Protein AF-A0A9X9F2W8-F1 (afdb_monomer_lite)

Foldseek 3Di:
DDDDDDDDDPDDDDDDPDDDDDDPDDPDPPDPPPPVVVVVVVVVCVVPDQDDPDLALPDDCPSVVVVCVVCPPPLDDDQDDPDLADLSSLSNVLSVVSCCCPVVPRAEAEDQFAQVLQVVLQCCLQPVDDDNLVSGDPSQSDPSNVVSSVVLSVLNVDPVNPRHHRGGYPDHPDD

pLDDT: mean 85.91, std 22.29, range [31.91, 98.94]

Secondary structure (DSSP, 8-state):
---PPP--------------------------HHHHHHHHHHHHHHHH--------TTS--GGGHHHHHHHTT-S------S-TT-HHHHHHHHHHHHHHHHHH---EEEEEEEHHHHHHHHHHHHH--S-GGGTSPTT--SHHHHHHHHHHHHHHH-TT-SSPPEEEEEE-S--

Sequence (175 aa):
MNKKKIIAMVSTALLVTGCAEVGKAQTVAVENSGQSIQKNIVKSIQSQAYPLKTIEPSKSFEDLKPLKKMIGSAQYVGLGENTHGSSEIFTMKFRLVKYLVTEMGFTNFTMEEDWGNGLKLNEYIQTGKGNPREFLNLLYPTDEIIAMIEWMKDYNADPSNKKKIQFIGLDLKTL

Structure (mmCIF, N/CA/C/O backbone):
data_AF-A0A9X9F2W8-F1
#
_entry.id   AF-A0A9X9F2W8-F1
#
loop_
_atom_site.group_PDB
_atom_site.id
_atom_site.type_symbol
_atom_site.label_atom_id
_atom_site.label_alt_id
_atom_site.label_comp_id
_atom_site.label_asym_id
_atom_site.label_entity_id
_atom_site.label_seq_id
_atom_site.pdbx_PDB_ins_code
_atom_site.Cartn_x
_atom_site.Cartn_y
_atom_site.Cartn_z
_atom_site.occupancy
_atom_site.B_iso_or_equiv
_atom_site.auth_seq_id
_atom_site.auth_comp_id
_atom_site.auth_asym_id
_atom_site.auth_atom_id
_atom_site.pdbx_PDB_model_num
ATOM 1 N N . MET A 1 1 ? -1.132 32.939 45.736 1.00 40.38 1 MET A N 1
ATOM 2 C CA . MET A 1 1 ? -1.173 33.885 44.594 1.00 40.38 1 MET A CA 1
ATOM 3 C C . MET A 1 1 ? -2.424 33.617 43.765 1.00 40.38 1 MET A C 1
ATOM 5 O O . MET A 1 1 ? -2.458 32.653 43.012 1.00 40.38 1 MET A O 1
ATOM 9 N N . ASN A 1 2 ? -3.469 34.428 43.948 1.00 33.22 2 ASN A N 1
ATOM 10 C CA . ASN A 1 2 ? -4.743 34.287 43.234 1.00 33.22 2 ASN A CA 1
ATOM 11 C C . ASN A 1 2 ? -4.608 34.796 41.793 1.00 33.22 2 ASN A C 1
ATOM 13 O O . ASN A 1 2 ? -4.411 35.990 41.575 1.00 33.22 2 ASN A O 1
ATOM 17 N N . LYS A 1 3 ? -4.737 33.905 40.803 1.00 39.06 3 LYS A N 1
ATOM 18 C CA . LYS A 1 3 ? -4.846 34.300 39.392 1.00 39.06 3 LYS A CA 1
ATOM 19 C C . LYS A 1 3 ? -6.267 34.813 39.137 1.00 39.06 3 LYS A C 1
ATOM 21 O O . LYS A 1 3 ? -7.220 34.038 39.166 1.00 39.06 3 LYS A O 1
ATOM 26 N N . LYS A 1 4 ? -6.405 36.123 38.915 1.00 36.03 4 LYS A N 1
ATOM 27 C CA . LYS A 1 4 ? -7.660 36.750 38.477 1.00 36.03 4 LYS A CA 1
ATOM 28 C C . LYS A 1 4 ? -8.029 36.195 37.096 1.00 36.03 4 LYS A C 1
ATOM 30 O O . LYS A 1 4 ? -7.217 36.264 36.177 1.00 36.03 4 LYS A O 1
ATOM 35 N N . LYS A 1 5 ? -9.230 35.630 36.954 1.00 37.06 5 LYS A N 1
ATOM 36 C CA . LYS A 1 5 ? -9.792 35.250 35.651 1.00 37.06 5 LYS A CA 1
ATOM 37 C C . LYS A 1 5 ? -10.459 36.483 35.042 1.00 37.06 5 LYS A C 1
ATOM 39 O O . LYS A 1 5 ? -11.303 37.099 35.685 1.00 37.06 5 LYS A O 1
ATOM 44 N N . ILE A 1 6 ? -10.048 36.845 33.831 1.00 39.84 6 ILE A N 1
ATOM 45 C CA . ILE A 1 6 ? -10.687 37.887 33.025 1.00 39.84 6 ILE A CA 1
ATOM 46 C C . ILE A 1 6 ? -11.970 37.285 32.448 1.00 39.84 6 ILE A C 1
ATOM 48 O O . ILE A 1 6 ? -11.918 36.260 31.772 1.00 39.84 6 ILE A O 1
ATOM 52 N N . ILE A 1 7 ? -13.113 37.901 32.743 1.00 35.88 7 ILE A N 1
ATOM 53 C CA . ILE A 1 7 ? -14.400 37.585 32.120 1.00 35.88 7 ILE A CA 1
ATOM 54 C C . ILE A 1 7 ? -14.615 38.638 31.036 1.00 35.88 7 ILE A C 1
ATOM 56 O O . ILE A 1 7 ? -14.813 39.810 31.345 1.00 35.88 7 ILE A O 1
ATOM 60 N N . ALA A 1 8 ? -14.543 38.229 29.771 1.00 34.31 8 ALA A N 1
ATOM 61 C CA . ALA A 1 8 ? -14.987 39.052 28.657 1.00 34.31 8 ALA A CA 1
ATOM 62 C C . ALA A 1 8 ? -16.503 38.865 28.505 1.00 34.31 8 ALA A C 1
ATOM 64 O O . ALA A 1 8 ? -16.959 37.808 28.074 1.00 34.31 8 ALA A O 1
ATOM 65 N N . MET A 1 9 ? -17.286 39.872 28.896 1.00 31.91 9 MET A N 1
ATOM 66 C CA . MET A 1 9 ? -18.685 39.981 28.483 1.00 31.91 9 MET A CA 1
ATOM 67 C C . MET A 1 9 ? -18.718 40.636 27.107 1.00 31.91 9 MET A C 1
ATOM 69 O O . MET A 1 9 ? -18.366 41.805 26.970 1.00 31.91 9 MET A O 1
ATOM 73 N N . VAL A 1 10 ? -19.159 39.897 26.094 1.00 37.19 10 VAL A N 1
ATOM 74 C CA . VAL A 1 10 ? -19.589 40.492 24.827 1.00 37.19 10 VAL A CA 1
ATOM 75 C C . VAL A 1 10 ? -21.092 40.705 24.942 1.00 37.19 10 VAL A C 1
ATOM 77 O O . VAL A 1 10 ? -21.876 39.772 24.798 1.00 37.19 10 VAL A O 1
ATOM 80 N N . SER A 1 11 ? -21.495 41.927 25.277 1.00 33.00 11 SER A N 1
ATOM 81 C CA . SER A 1 11 ? -22.893 42.349 25.262 1.00 33.00 11 SER A CA 1
ATOM 82 C C . SER A 1 11 ? -23.245 42.857 23.868 1.00 33.00 11 SER A C 1
ATOM 84 O O . SER A 1 11 ? -22.910 43.985 23.509 1.00 33.00 11 SER A O 1
ATOM 86 N N . THR A 1 12 ? -23.922 42.032 23.074 1.00 35.28 12 THR A N 1
ATOM 87 C CA . THR A 1 12 ? -24.574 42.485 21.842 1.00 35.28 12 THR A CA 1
ATOM 88 C C . THR A 1 12 ? -25.928 43.081 22.220 1.00 35.28 12 THR A C 1
ATOM 90 O O . THR A 1 12 ? -26.861 42.357 22.557 1.00 35.28 12 THR A O 1
ATOM 93 N N . ALA A 1 13 ? -26.032 44.410 22.218 1.00 33.47 13 ALA A N 1
ATOM 94 C CA . ALA A 1 13 ? -27.300 45.104 22.408 1.00 33.47 13 ALA A CA 1
ATOM 95 C C . ALA A 1 13 ? -28.048 45.169 21.067 1.00 33.47 13 ALA A C 1
ATOM 97 O O . ALA A 1 13 ? -27.659 45.924 20.178 1.00 33.47 13 ALA A O 1
ATOM 98 N N . LEU A 1 14 ? -29.119 44.385 20.916 1.00 32.59 14 LEU A N 1
ATOM 99 C CA . LEU A 1 14 ? -30.146 44.644 19.906 1.00 32.59 14 LEU A CA 1
ATOM 100 C C . LEU A 1 14 ? -31.175 45.604 20.516 1.00 32.59 14 LEU A C 1
ATOM 102 O O . LEU A 1 14 ? -31.917 45.232 21.423 1.00 32.59 14 LEU A O 1
ATOM 106 N N . LEU A 1 15 ? -31.218 46.841 20.024 1.00 32.16 15 LEU A N 1
ATOM 107 C CA . LEU A 1 15 ? -32.308 47.775 20.305 1.00 32.16 15 LEU A CA 1
ATOM 108 C C . LEU A 1 15 ? -33.497 47.414 19.411 1.00 32.16 15 LEU A C 1
ATOM 110 O O . LEU A 1 15 ? -33.511 47.746 18.229 1.00 32.16 15 LEU A O 1
ATOM 114 N N . VAL A 1 16 ? -34.495 46.738 19.982 1.00 39.84 16 VAL A N 1
ATOM 115 C CA . VAL A 1 16 ? -35.820 46.599 19.368 1.00 39.84 16 VAL A CA 1
ATOM 116 C C . VAL A 1 16 ? -36.787 47.471 20.162 1.00 39.84 16 VAL A C 1
ATOM 118 O O . VAL A 1 16 ? -37.190 47.131 21.270 1.00 39.84 16 VAL A O 1
ATOM 121 N N . THR A 1 17 ? -37.133 48.634 19.615 1.00 40.50 17 THR A N 1
ATOM 122 C CA . THR A 1 17 ? -38.237 49.460 20.114 1.00 40.50 17 THR A CA 1
ATOM 123 C C . THR A 1 17 ? -39.553 48.888 19.591 1.00 40.50 17 THR A C 1
ATOM 125 O O . THR A 1 17 ? -39.865 49.044 18.412 1.00 40.50 17 THR A O 1
ATOM 128 N N . GLY A 1 18 ? -40.321 48.223 20.453 1.00 37.62 18 GLY A N 1
ATOM 129 C CA . GLY A 1 18 ? -41.651 47.710 20.120 1.00 37.62 18 GLY A CA 1
ATOM 130 C C . GLY A 1 18 ? -42.322 47.050 21.324 1.00 37.62 18 GLY A C 1
ATOM 131 O O . GLY A 1 18 ? -41.693 46.281 22.035 1.00 37.62 18 GLY A O 1
ATOM 132 N N . CYS A 1 19 ? -43.572 47.424 21.577 1.00 38.72 19 CYS A N 1
ATOM 133 C CA . CYS A 1 19 ? -44.344 47.220 22.803 1.00 38.72 19 CYS A CA 1
ATOM 134 C C . CYS A 1 19 ? -44.571 45.762 23.269 1.00 38.72 19 CYS A C 1
ATOM 136 O O . CYS A 1 19 ? -44.698 44.855 22.454 1.00 38.72 19 CYS A O 1
ATOM 138 N N . ALA A 1 20 ? -44.838 45.664 24.582 1.00 43.72 20 ALA A N 1
ATOM 139 C CA . ALA A 1 20 ? -45.677 44.692 25.304 1.00 43.72 20 ALA A CA 1
ATOM 140 C C . ALA A 1 20 ? -45.019 43.484 26.020 1.00 43.72 20 ALA A C 1
ATOM 142 O O . ALA A 1 20 ? -44.270 42.703 25.451 1.00 43.72 20 ALA A O 1
ATOM 143 N N . GLU A 1 21 ? -45.422 43.375 27.296 1.00 41.31 21 GLU A N 1
ATOM 144 C CA . GLU A 1 21 ? -45.319 42.287 28.285 1.00 41.31 21 GLU A CA 1
ATOM 145 C C . GLU A 1 21 ? -43.937 41.853 28.815 1.00 41.31 21 GLU A C 1
ATOM 147 O O . GLU A 1 21 ? -43.159 41.137 28.190 1.00 41.31 21 GLU A O 1
ATOM 152 N N . VAL A 1 22 ? -43.681 42.213 30.083 1.00 45.41 22 VAL A N 1
ATOM 153 C CA . VAL A 1 22 ? -42.579 41.683 30.899 1.00 45.41 22 VAL A CA 1
ATOM 154 C C . VAL A 1 22 ? -42.928 40.257 31.338 1.00 45.41 22 VAL A C 1
ATOM 156 O O . VAL A 1 22 ? -43.395 40.017 32.452 1.00 45.41 22 VAL A O 1
ATOM 159 N N . GLY A 1 23 ? -42.700 39.287 30.455 1.00 49.50 23 GLY A N 1
ATOM 160 C CA . GLY A 1 23 ? -42.560 37.892 30.860 1.00 49.50 23 GLY A CA 1
ATOM 161 C C . GLY A 1 23 ? -41.297 37.736 31.713 1.00 49.50 23 GLY A C 1
ATOM 162 O O . GLY A 1 23 ? -40.237 38.245 31.352 1.00 49.50 23 GLY A O 1
ATOM 163 N N . LYS A 1 24 ? -41.386 37.053 32.864 1.00 46.94 24 LYS A N 1
ATOM 164 C CA . LYS A 1 24 ? -40.211 36.734 33.694 1.00 46.94 24 LYS A CA 1
ATOM 165 C C . LYS A 1 24 ? -39.197 35.957 32.848 1.00 46.94 24 LYS A C 1
ATOM 167 O O . LYS A 1 24 ? -39.416 34.784 32.557 1.00 46.94 24 LYS A O 1
ATOM 172 N N . ALA A 1 25 ? -38.090 36.597 32.481 1.00 47.94 25 ALA A N 1
ATOM 173 C CA . ALA A 1 25 ? -36.977 35.928 31.826 1.00 47.94 25 ALA A CA 1
ATOM 174 C C . ALA A 1 25 ? -36.412 34.863 32.778 1.00 47.94 25 ALA A C 1
ATOM 176 O O . ALA A 1 25 ? -35.841 35.184 33.822 1.00 47.94 25 ALA A O 1
ATOM 177 N N . GLN A 1 26 ? -36.603 33.588 32.441 1.00 45.03 26 GLN A N 1
ATOM 178 C CA . GLN A 1 26 ? -35.905 32.501 33.111 1.00 45.03 26 GLN A CA 1
ATOM 179 C C . GLN A 1 26 ? -34.450 32.522 32.651 1.00 45.03 26 GLN A C 1
ATOM 181 O O . GLN A 1 26 ? -34.143 32.279 31.485 1.00 45.03 26 GLN A O 1
ATOM 186 N N . THR A 1 27 ? -33.540 32.806 33.576 1.00 50.41 27 THR A N 1
ATOM 187 C CA . THR A 1 27 ? -32.114 32.558 33.379 1.00 50.41 27 THR A CA 1
ATOM 188 C C . THR A 1 27 ? -31.891 31.053 33.324 1.00 50.41 27 THR A C 1
ATOM 190 O O . THR A 1 27 ? -31.860 30.385 34.357 1.00 50.41 27 THR A O 1
ATOM 193 N N . VAL A 1 28 ? -31.745 30.514 32.116 1.00 54.47 28 VAL A N 1
ATOM 194 C CA . VAL A 1 28 ? -31.224 29.163 31.918 1.00 54.47 28 VAL A CA 1
ATOM 195 C C . VAL A 1 28 ? -29.727 29.224 32.203 1.00 54.47 28 VAL A C 1
ATOM 197 O O . VAL A 1 28 ? -28.987 29.944 31.531 1.00 54.47 28 VAL A O 1
ATOM 200 N N . ALA A 1 29 ? -29.276 28.513 33.235 1.00 58.25 29 ALA A N 1
ATOM 201 C CA . ALA A 1 29 ? -27.853 28.328 33.459 1.00 58.25 29 ALA A CA 1
ATOM 202 C C . ALA A 1 29 ? -27.271 27.609 32.236 1.00 58.25 29 ALA A C 1
ATOM 204 O O . ALA A 1 29 ? -27.743 26.536 31.861 1.00 58.25 29 ALA A O 1
ATOM 205 N N . VAL A 1 30 ? -26.247 28.192 31.609 1.00 56.34 30 VAL A N 1
ATOM 206 C CA . VAL A 1 30 ? -25.416 27.453 30.657 1.00 56.34 30 VAL A CA 1
ATOM 207 C C . VAL A 1 30 ? -24.642 26.430 31.480 1.00 56.34 30 VAL A C 1
ATOM 209 O O . VAL A 1 30 ? -23.574 26.721 32.019 1.00 56.34 30 VAL A O 1
ATOM 212 N N . GLU A 1 31 ? -25.216 25.242 31.657 1.00 57.00 31 GLU A N 1
ATOM 213 C CA . GLU A 1 31 ? -24.465 24.109 32.175 1.00 57.00 31 GLU A CA 1
ATOM 214 C C . GLU A 1 31 ? -23.309 23.832 31.209 1.00 57.00 31 GLU A C 1
ATOM 216 O O . GLU A 1 31 ? -23.485 23.840 29.990 1.00 57.00 31 GLU A O 1
ATOM 221 N N . ASN A 1 32 ? -22.113 23.609 31.758 1.00 55.69 32 ASN A N 1
ATOM 222 C CA . ASN A 1 32 ? -20.914 23.192 31.027 1.00 55.69 32 ASN A CA 1
ATOM 223 C C . ASN A 1 32 ? -21.129 21.782 30.431 1.00 55.69 32 ASN A C 1
ATOM 225 O O . ASN A 1 32 ? -20.536 20.798 30.867 1.00 55.69 32 ASN A O 1
ATOM 229 N N . SER A 1 33 ? -22.007 21.668 29.438 1.00 55.47 33 SER A N 1
ATOM 230 C CA . SER A 1 33 ? -22.427 20.411 28.818 1.00 55.47 33 SER A CA 1
ATOM 231 C C . SER A 1 33 ? -21.350 19.823 27.902 1.00 55.47 33 SER A C 1
ATOM 233 O O . SER A 1 33 ? -21.321 18.619 27.673 1.00 55.47 33 SER A O 1
ATOM 235 N N . GLY A 1 34 ? -20.400 20.633 27.422 1.00 56.81 34 GLY A N 1
ATOM 236 C CA . GLY A 1 34 ? -19.378 20.189 26.468 1.00 56.81 34 GLY A CA 1
ATOM 237 C C . GLY A 1 34 ? -18.333 19.216 27.035 1.00 56.81 34 GLY A C 1
ATOM 238 O O . GLY A 1 34 ? -17.889 18.314 26.326 1.00 56.81 34 GLY A O 1
ATOM 239 N N . GLN A 1 35 ? -17.935 19.352 28.305 1.00 59.91 35 GLN A N 1
ATOM 240 C CA . GLN A 1 35 ? -16.794 18.597 28.851 1.00 59.91 35 GLN A CA 1
ATOM 241 C C . GLN A 1 35 ? -17.139 17.139 29.201 1.00 59.91 35 GLN A C 1
ATOM 243 O O . GLN A 1 35 ? -16.336 16.235 28.957 1.00 59.91 35 GLN A O 1
ATOM 248 N N . SER A 1 36 ? -18.339 16.891 29.738 1.00 64.19 36 SER A N 1
ATOM 249 C CA . SER A 1 36 ? -18.830 15.533 30.013 1.00 64.19 36 SER A CA 1
ATOM 250 C C . SER A 1 36 ? -19.125 14.775 28.715 1.00 64.19 36 SER A C 1
ATOM 252 O O . SER A 1 36 ? -18.776 13.599 28.602 1.00 64.19 36 SER A O 1
ATOM 254 N N . ILE A 1 37 ? -19.666 15.465 27.703 1.00 76.25 37 ILE A N 1
ATOM 255 C CA . ILE A 1 37 ? -19.923 14.910 26.367 1.00 76.25 37 ILE A CA 1
ATOM 256 C C . ILE A 1 37 ? -18.612 14.499 25.684 1.00 76.25 37 ILE A C 1
ATOM 258 O O . ILE A 1 37 ? -18.499 13.359 25.239 1.00 76.25 37 ILE A O 1
ATOM 262 N N . GLN A 1 38 ? -17.586 15.359 25.669 1.00 82.12 38 GLN A N 1
ATOM 263 C CA . GLN A 1 38 ? -16.289 15.024 25.060 1.00 82.12 38 GLN A CA 1
ATOM 264 C C . GLN A 1 38 ? -15.639 13.791 25.700 1.00 82.12 38 GLN A C 1
ATOM 266 O O . GLN A 1 38 ? -15.188 12.892 24.991 1.00 82.12 38 GLN A O 1
ATOM 271 N N . LYS A 1 39 ? -15.632 13.701 27.037 1.00 84.19 39 LYS A N 1
ATOM 272 C CA . LYS A 1 39 ? -15.049 12.549 27.743 1.00 84.19 39 LYS A CA 1
ATOM 273 C C . LYS A 1 39 ? -15.782 11.245 27.418 1.00 84.19 39 LYS A C 1
ATOM 275 O O . LYS A 1 39 ? -15.142 10.208 27.240 1.00 84.19 39 LYS A O 1
ATOM 280 N N . ASN A 1 40 ? -17.108 11.299 27.319 1.00 92.94 40 ASN A N 1
ATOM 281 C CA . ASN A 1 40 ? -17.922 10.137 26.977 1.00 92.94 40 ASN A CA 1
ATOM 282 C C . ASN A 1 40 ? -17.707 9.699 25.521 1.00 92.94 40 ASN A C 1
ATOM 284 O O . ASN A 1 40 ? -17.546 8.505 25.276 1.00 92.94 40 ASN A O 1
ATOM 288 N N . ILE A 1 41 ? -17.619 10.644 24.578 1.00 95.00 41 ILE A N 1
ATOM 289 C CA . ILE A 1 41 ? -17.344 10.353 23.162 1.00 95.00 41 ILE A CA 1
ATOM 290 C C . ILE A 1 41 ? -15.968 9.699 22.999 1.00 95.00 41 ILE A C 1
ATOM 292 O O . ILE A 1 41 ? -15.868 8.648 22.370 1.00 95.00 41 ILE A O 1
ATOM 296 N N . VAL A 1 42 ? -14.919 10.262 23.610 1.00 95.12 42 VAL A N 1
ATOM 297 C CA . VAL A 1 42 ? -13.563 9.688 23.544 1.00 95.12 42 VAL A CA 1
ATOM 298 C C . VAL A 1 42 ? -13.548 8.265 24.098 1.00 95.12 42 VAL A C 1
ATOM 300 O O . VAL A 1 42 ? -12.999 7.366 23.464 1.00 95.12 42 VAL A O 1
ATOM 303 N N . LYS A 1 43 ? -14.201 8.032 25.245 1.00 96.00 43 LYS A N 1
ATOM 304 C CA . LYS A 1 43 ? -14.303 6.691 25.836 1.00 96.00 43 LYS A CA 1
ATOM 305 C C . LYS A 1 43 ? -15.041 5.714 24.917 1.00 96.00 43 LYS A C 1
ATOM 307 O O . LYS A 1 43 ? -14.616 4.566 24.804 1.00 96.00 43 LYS A O 1
ATOM 312 N N . SER A 1 44 ? -16.109 6.164 24.253 1.00 96.62 44 SER A N 1
ATOM 313 C CA . SER A 1 44 ? -16.844 5.350 23.280 1.00 96.62 44 SER A CA 1
ATOM 314 C C . SER A 1 44 ? -15.938 4.938 22.122 1.00 96.62 44 SER A C 1
ATOM 316 O O . SER A 1 44 ? -15.767 3.743 21.893 1.00 96.62 44 SER A O 1
ATOM 318 N N . ILE A 1 45 ? -15.271 5.903 21.472 1.00 97.56 45 ILE A N 1
ATOM 319 C CA . ILE A 1 45 ? -14.345 5.644 20.357 1.00 97.56 45 ILE A CA 1
ATOM 320 C C . ILE A 1 45 ? -13.252 4.666 20.793 1.00 97.56 45 ILE A C 1
ATOM 322 O O . ILE A 1 45 ? -13.025 3.658 20.130 1.00 97.56 45 ILE A O 1
ATOM 326 N N . GLN A 1 46 ? -12.616 4.909 21.942 1.00 96.88 46 GLN A N 1
ATOM 327 C CA . GLN A 1 46 ? -11.543 4.055 22.448 1.00 96.88 46 GLN A CA 1
ATOM 328 C C . GLN A 1 46 ? -12.008 2.613 22.702 1.00 96.88 46 GLN A C 1
ATOM 330 O O . GLN A 1 46 ? -11.252 1.681 22.445 1.00 96.88 46 GLN A O 1
ATOM 335 N N . SER A 1 47 ? -13.241 2.413 23.180 1.00 97.56 47 SER A N 1
ATOM 336 C CA . SER A 1 47 ? -13.783 1.072 23.448 1.00 97.56 47 SER A CA 1
ATOM 337 C C . SER A 1 47 ? -14.099 0.256 22.188 1.00 97.56 47 SER A C 1
ATOM 339 O O . SER A 1 47 ? -14.261 -0.958 22.276 1.00 97.56 47 SER A O 1
ATOM 341 N N . GLN A 1 48 ? -14.183 0.915 21.029 1.00 97.44 48 GLN A N 1
ATOM 342 C CA . GLN A 1 48 ? -14.574 0.316 19.749 1.00 97.44 48 GLN A CA 1
ATOM 343 C C . GLN A 1 48 ? -13.437 0.331 18.715 1.00 97.44 48 GLN A C 1
ATOM 345 O O . GLN A 1 48 ? -13.536 -0.326 17.680 1.00 97.44 48 GLN A O 1
ATOM 350 N N . ALA A 1 49 ? -12.367 1.086 18.976 1.00 98.00 49 ALA A N 1
ATOM 351 C CA . ALA A 1 49 ? -11.226 1.209 18.085 1.00 98.00 49 ALA A CA 1
ATOM 352 C C . ALA A 1 49 ? -10.395 -0.080 18.045 1.00 98.00 49 ALA A C 1
ATOM 354 O O . ALA A 1 49 ? -10.144 -0.723 19.066 1.00 98.00 49 ALA A O 1
ATOM 355 N N . TYR A 1 50 ? -9.892 -0.406 16.857 1.00 98.00 50 TYR A N 1
ATOM 356 C CA . TYR A 1 50 ? -8.875 -1.436 16.674 1.00 98.00 50 TYR A CA 1
ATOM 357 C C . TYR A 1 50 ? -7.499 -0.760 16.617 1.00 98.00 50 TYR A C 1
ATOM 359 O O . TYR A 1 50 ? -7.237 -0.018 15.669 1.00 98.00 50 TYR A O 1
ATOM 367 N N . PRO A 1 51 ? -6.628 -0.951 17.624 1.00 98.00 51 PRO A N 1
ATOM 368 C CA . PRO A 1 51 ? -5.349 -0.256 17.679 1.00 98.00 51 PRO A CA 1
ATOM 369 C C . PRO A 1 51 ? -4.367 -0.815 16.645 1.00 98.00 51 PRO A C 1
ATOM 371 O O . PRO A 1 51 ? -4.165 -2.028 16.559 1.00 98.00 51 PRO A O 1
ATOM 374 N N . LEU A 1 52 ? -3.702 0.085 15.923 1.00 98.38 52 LEU A N 1
ATOM 375 C CA . LEU A 1 52 ? -2.566 -0.232 15.059 1.00 98.38 52 LEU A CA 1
ATOM 376 C C . LEU A 1 52 ? -1.280 -0.188 15.888 1.00 98.38 52 LEU A C 1
ATOM 378 O O . LEU A 1 52 ? -1.049 0.758 16.639 1.00 98.38 52 LEU A O 1
ATOM 382 N N . LYS A 1 53 ? -0.447 -1.223 15.776 1.00 98.00 53 LYS A N 1
ATOM 383 C CA . LYS A 1 53 ? 0.782 -1.372 16.572 1.00 98.00 53 LYS A CA 1
ATOM 384 C C . LYS A 1 53 ? 1.987 -0.705 15.921 1.00 98.00 53 LYS A C 1
ATOM 386 O O . LYS A 1 53 ? 2.956 -0.395 16.606 1.00 98.00 53 LYS A O 1
ATOM 391 N N . THR A 1 54 ? 1.966 -0.559 14.600 1.00 98.50 54 THR A N 1
ATOM 392 C CA . THR A 1 54 ? 3.083 -0.034 13.813 1.00 98.50 54 THR A CA 1
ATOM 393 C C . THR A 1 54 ? 2.613 0.396 12.426 1.00 98.50 54 THR A C 1
ATOM 395 O O . THR A 1 54 ? 1.613 -0.117 11.923 1.00 98.50 54 THR A O 1
ATOM 398 N N . ILE A 1 55 ? 3.368 1.300 11.803 1.00 98.62 55 ILE A N 1
ATOM 399 C CA . ILE A 1 55 ? 3.212 1.675 10.392 1.00 98.62 55 ILE A CA 1
ATOM 400 C C . ILE A 1 55 ? 4.106 0.841 9.464 1.00 98.62 55 ILE A C 1
ATOM 402 O O . ILE A 1 55 ? 3.889 0.828 8.261 1.00 98.62 55 ILE A O 1
ATOM 406 N N . GLU A 1 56 ? 5.067 0.095 10.013 1.00 98.50 56 GLU A N 1
ATOM 407 C CA . GLU A 1 56 ? 6.110 -0.596 9.253 1.00 98.50 56 GLU A CA 1
ATOM 408 C C . GLU A 1 56 ? 5.547 -1.681 8.307 1.00 98.50 56 GLU A C 1
ATOM 410 O O . GLU A 1 56 ? 4.997 -2.687 8.779 1.00 98.50 56 GLU A O 1
ATOM 415 N N . PRO A 1 57 ? 5.734 -1.575 6.977 1.00 98.19 57 PRO A N 1
ATOM 416 C CA . PRO A 1 57 ? 5.229 -2.548 5.994 1.00 98.19 57 PRO A CA 1
ATOM 417 C C . PRO A 1 57 ? 5.898 -3.931 6.067 1.00 98.19 57 PRO A C 1
ATOM 419 O O . PRO A 1 57 ? 5.457 -4.890 5.429 1.00 98.19 57 PRO A O 1
ATOM 422 N N . SER A 1 58 ? 7.000 -4.055 6.806 1.00 97.94 58 SER A N 1
ATOM 423 C CA . SER A 1 58 ? 7.725 -5.315 7.012 1.00 97.94 58 SER A CA 1
ATOM 424 C C . SER A 1 58 ? 7.203 -6.133 8.199 1.00 97.94 58 SER A C 1
ATOM 426 O O . SER A 1 58 ? 7.533 -7.311 8.326 1.00 97.94 58 SER A O 1
ATOM 428 N N . LYS A 1 59 ? 6.404 -5.534 9.091 1.00 98.38 59 LYS A N 1
ATOM 429 C CA . LYS A 1 59 ? 5.924 -6.191 10.315 1.00 98.38 59 LYS A CA 1
ATOM 430 C C . LYS A 1 59 ? 4.642 -6.986 10.072 1.00 98.38 59 LYS A C 1
ATOM 432 O O . LYS A 1 59 ? 3.873 -6.692 9.164 1.00 98.38 59 LYS A O 1
ATOM 437 N N . SER A 1 60 ? 4.384 -7.954 10.950 1.00 97.69 60 SER A N 1
ATOM 438 C CA . SER A 1 60 ? 3.193 -8.817 10.926 1.00 97.69 60 SER A CA 1
ATOM 439 C C . SER A 1 60 ? 1.876 -8.040 10.833 1.00 97.69 60 SER A C 1
ATOM 441 O O . SER A 1 60 ? 1.741 -7.020 11.499 1.00 97.69 60 SER A O 1
ATOM 443 N N . PHE A 1 61 ? 0.897 -8.555 10.082 1.00 98.62 61 PHE A N 1
ATOM 444 C CA . PHE A 1 61 ? -0.427 -7.955 9.860 1.00 98.62 61 PHE A CA 1
ATOM 445 C C . PHE A 1 61 ? -1.505 -8.346 10.886 1.00 98.62 61 PHE A C 1
ATOM 447 O O . PHE A 1 61 ? -2.696 -8.170 10.631 1.00 98.62 61 PHE A O 1
ATOM 454 N N . GLU A 1 62 ? -1.132 -8.891 12.048 1.00 98.12 62 GLU A N 1
ATOM 455 C CA . GLU A 1 62 ? -2.104 -9.316 13.070 1.00 98.12 62 GLU A CA 1
ATOM 456 C C . GLU A 1 62 ? -3.071 -8.199 13.496 1.00 98.12 62 GLU A C 1
ATOM 458 O O . GLU A 1 62 ? -4.261 -8.446 13.686 1.00 98.12 62 GLU A O 1
ATOM 463 N N . ASP A 1 63 ? -2.579 -6.965 13.609 1.00 98.25 63 ASP A N 1
ATOM 464 C CA . ASP A 1 63 ? -3.377 -5.783 13.948 1.00 98.25 63 ASP A CA 1
ATOM 465 C C . ASP A 1 63 ? -4.274 -5.289 12.796 1.00 98.25 63 ASP A C 1
ATOM 467 O O . ASP A 1 63 ? -5.211 -4.533 13.043 1.00 98.25 63 ASP A O 1
ATOM 471 N N . LEU A 1 64 ? -4.062 -5.771 11.564 1.00 98.62 64 LEU A N 1
ATOM 472 C CA . LEU A 1 64 ? -4.902 -5.488 10.393 1.00 98.62 64 LEU A CA 1
ATOM 473 C C . LEU A 1 64 ? -5.992 -6.538 10.147 1.00 98.62 64 LEU A C 1
ATOM 475 O O . LEU A 1 64 ? -6.879 -6.313 9.328 1.00 98.62 64 LEU A O 1
ATOM 479 N N . LYS A 1 65 ? -6.018 -7.661 10.878 1.00 98.00 65 LYS A N 1
ATOM 480 C CA . LYS A 1 65 ? -7.089 -8.671 10.749 1.00 98.00 65 LYS A CA 1
ATOM 481 C C . LYS A 1 65 ? -8.518 -8.112 10.867 1.00 98.00 65 LYS A C 1
ATOM 483 O O . LYS A 1 65 ? -9.386 -8.595 10.133 1.00 98.00 65 LYS A O 1
ATOM 488 N N . PRO A 1 66 ? -8.814 -7.126 11.740 1.00 98.44 66 PRO A N 1
ATOM 489 C CA . PRO A 1 66 ? -10.131 -6.493 11.769 1.00 98.44 66 PRO A CA 1
ATOM 490 C C . PRO A 1 66 ? -10.507 -5.826 10.440 1.00 98.44 66 PRO A C 1
ATOM 492 O O . PRO A 1 66 ? -11.666 -5.903 10.038 1.00 98.44 66 PRO A O 1
ATOM 495 N N . LEU A 1 67 ? -9.537 -5.255 9.716 1.00 98.50 67 LEU A N 1
ATOM 496 C CA . LEU A 1 67 ? -9.769 -4.570 8.444 1.00 98.50 67 LEU A CA 1
ATOM 497 C C . LEU A 1 67 ? -10.325 -5.516 7.373 1.00 98.50 67 LEU A C 1
ATOM 499 O O . LEU A 1 67 ? -11.272 -5.158 6.680 1.00 98.50 67 LEU A O 1
ATOM 503 N N . LYS A 1 68 ? -9.822 -6.755 7.284 1.00 98.12 68 LYS A N 1
ATOM 504 C CA . LYS A 1 68 ? -10.359 -7.762 6.349 1.00 98.12 68 LYS A CA 1
ATOM 505 C C . LYS A 1 68 ? -11.838 -8.060 6.595 1.00 98.12 68 LYS A C 1
ATOM 507 O O . LYS A 1 68 ? -12.585 -8.263 5.643 1.00 98.12 68 LYS A O 1
ATOM 512 N N . LYS A 1 69 ? -12.281 -8.034 7.857 1.00 97.12 69 LYS A N 1
ATOM 513 C CA . LYS A 1 69 ? -13.705 -8.180 8.203 1.00 97.12 69 LYS A CA 1
ATOM 514 C C . LYS A 1 69 ? -14.519 -6.941 7.826 1.00 97.12 69 LYS A C 1
ATOM 516 O O . LYS A 1 69 ? -15.651 -7.098 7.391 1.00 97.12 69 LYS A O 1
ATOM 521 N N . MET A 1 70 ? -13.953 -5.742 7.984 1.00 98.56 70 MET A N 1
ATOM 522 C CA . MET A 1 70 ? -14.611 -4.483 7.609 1.00 98.56 70 MET A CA 1
ATOM 523 C C . MET A 1 70 ? -14.805 -4.359 6.094 1.00 98.56 70 MET A C 1
ATOM 525 O O . MET A 1 70 ? -15.863 -3.930 5.651 1.00 98.56 70 MET A O 1
ATOM 529 N N . ILE A 1 71 ? -13.794 -4.743 5.309 1.00 98.62 71 ILE A N 1
ATOM 530 C CA . ILE A 1 71 ? -13.835 -4.686 3.840 1.00 98.62 71 ILE A CA 1
ATOM 531 C C . ILE A 1 71 ? -14.735 -5.791 3.268 1.00 98.62 71 ILE A C 1
ATOM 533 O O . ILE A 1 71 ? -15.459 -5.565 2.299 1.00 98.62 71 ILE A O 1
ATOM 537 N N . GLY A 1 72 ? -14.710 -6.992 3.856 1.00 98.19 72 GLY A N 1
ATOM 538 C CA . GLY A 1 72 ? -15.525 -8.114 3.395 1.00 98.19 72 GLY A CA 1
ATOM 539 C C . GLY A 1 72 ? -15.192 -8.514 1.954 1.00 98.19 72 GLY A C 1
ATOM 540 O O . GLY A 1 72 ? -14.036 -8.778 1.633 1.00 98.19 72 GLY A O 1
ATOM 541 N N . SER A 1 73 ? -16.211 -8.572 1.093 1.00 98.06 73 SER A N 1
ATOM 542 C CA . SER A 1 73 ? -16.091 -8.938 -0.327 1.00 98.06 73 SER A CA 1
ATOM 543 C C . SER A 1 73 ? -16.041 -7.733 -1.275 1.00 98.06 73 SER A C 1
ATOM 545 O O . SER A 1 73 ? -16.315 -7.886 -2.466 1.00 98.06 73 SER A O 1
ATOM 547 N N . ALA A 1 74 ? -15.769 -6.527 -0.766 1.00 98.75 74 ALA A N 1
ATOM 548 C CA . ALA A 1 74 ? -15.677 -5.337 -1.603 1.00 98.75 74 ALA A CA 1
ATOM 549 C C . ALA A 1 74 ? -14.540 -5.471 -2.629 1.00 98.75 74 ALA A C 1
ATOM 551 O O . ALA A 1 74 ? -13.435 -5.894 -2.299 1.00 98.75 74 ALA A O 1
ATOM 552 N N . GLN A 1 75 ? -14.816 -5.081 -3.874 1.00 98.44 75 GLN A N 1
ATOM 553 C CA . GLN A 1 75 ? -13.846 -5.132 -4.976 1.00 98.44 75 GLN A CA 1
ATOM 554 C C . GLN A 1 75 ? -13.063 -3.821 -5.142 1.00 98.44 75 GLN A C 1
ATOM 556 O O . GLN A 1 75 ? -12.019 -3.808 -5.787 1.00 98.44 75 GLN A O 1
ATOM 561 N N . TYR A 1 76 ? -13.550 -2.730 -4.545 1.00 98.69 76 TYR A N 1
ATOM 562 C CA . TYR A 1 76 ? -12.950 -1.400 -4.607 1.00 98.69 76 TYR A CA 1
ATOM 563 C C . TYR A 1 76 ? -12.753 -0.869 -3.189 1.00 98.69 76 TYR A C 1
ATOM 565 O O . TYR A 1 76 ? -13.683 -0.890 -2.382 1.00 98.69 76 TYR A O 1
ATOM 573 N N . VAL A 1 77 ? -11.544 -0.393 -2.891 1.00 98.75 77 VAL A N 1
ATOM 574 C CA . VAL A 1 77 ? -11.171 0.176 -1.590 1.00 98.75 77 VAL A CA 1
ATOM 575 C C . VAL A 1 77 ? -10.463 1.503 -1.831 1.00 98.75 77 VAL A C 1
ATOM 577 O O . VAL A 1 77 ? -9.406 1.540 -2.455 1.00 98.75 77 VAL A O 1
ATOM 580 N N . GLY A 1 78 ? -11.046 2.594 -1.335 1.00 98.50 78 GLY A N 1
ATOM 581 C CA . GLY A 1 78 ? -10.416 3.913 -1.363 1.00 98.50 78 GLY A CA 1
ATOM 582 C C . GLY A 1 78 ? -9.463 4.092 -0.183 1.00 98.50 78 GLY A C 1
ATOM 583 O O . GLY A 1 78 ? -9.875 3.944 0.966 1.00 98.50 78 GLY A O 1
ATOM 584 N N . LEU A 1 79 ? -8.201 4.433 -0.458 1.00 98.38 79 LEU A N 1
ATOM 585 C CA . LEU A 1 79 ? -7.186 4.733 0.559 1.00 98.38 79 LEU A CA 1
ATOM 586 C C . LEU A 1 79 ? -6.809 6.220 0.513 1.00 98.38 79 LEU A C 1
ATOM 588 O O . LEU A 1 79 ? -5.848 6.613 -0.152 1.00 98.38 79 LEU A O 1
ATOM 592 N N . GLY A 1 80 ? -7.583 7.044 1.219 1.00 97.12 80 GLY A N 1
ATOM 593 C CA . GLY A 1 80 ? -7.333 8.483 1.323 1.00 97.12 80 GLY A CA 1
ATOM 594 C C . GLY A 1 80 ? -6.100 8.830 2.164 1.00 97.12 80 GLY A C 1
ATOM 595 O O . GLY A 1 80 ? -5.575 8.005 2.912 1.00 97.12 80 GLY A O 1
ATOM 596 N N . GLU A 1 81 ? -5.662 10.078 2.053 1.00 96.44 81 GLU A N 1
ATOM 597 C CA . GLU A 1 81 ? -4.619 10.685 2.878 1.00 96.44 81 GLU A CA 1
ATOM 598 C C . GLU A 1 81 ? -5.062 12.072 3.330 1.00 96.44 81 GLU A C 1
ATOM 600 O O . GLU A 1 81 ? -5.746 12.780 2.600 1.00 96.44 81 GLU A O 1
ATOM 605 N N . ASN A 1 82 ? -4.717 12.448 4.562 1.00 96.44 82 ASN A N 1
ATOM 606 C CA . ASN A 1 82 ? -5.136 13.740 5.109 1.00 96.44 82 ASN A CA 1
ATOM 607 C C . ASN A 1 82 ? -4.299 14.902 4.539 1.00 96.44 82 ASN A C 1
ATOM 609 O O . ASN A 1 82 ? -4.740 16.046 4.538 1.00 96.44 82 ASN A O 1
ATOM 613 N N . THR A 1 83 ? -3.075 14.608 4.087 1.00 93.06 83 THR A N 1
ATOM 614 C CA . THR A 1 83 ? -2.134 15.549 3.466 1.00 93.06 83 THR A CA 1
ATOM 615 C C . THR A 1 83 ? -1.245 14.800 2.460 1.00 93.06 83 THR A C 1
ATOM 617 O O . THR A 1 83 ? -1.027 13.597 2.610 1.00 93.06 83 THR A O 1
ATOM 620 N N . HIS A 1 84 ? -0.666 15.519 1.492 1.00 92.75 84 HIS A N 1
ATOM 621 C CA . HIS A 1 84 ? 0.313 14.986 0.528 1.00 92.75 84 HIS A CA 1
ATOM 622 C C . HIS A 1 84 ? 1.774 15.091 1.017 1.00 92.75 84 HIS A C 1
ATOM 624 O O . HIS A 1 84 ? 2.681 15.326 0.226 1.00 92.75 84 HIS A O 1
ATOM 630 N N . GLY A 1 85 ? 2.030 14.997 2.327 1.00 92.12 85 GLY A N 1
ATOM 631 C CA . GLY A 1 85 ? 3.383 15.233 2.858 1.00 92.12 85 GLY A CA 1
ATOM 632 C C . GLY A 1 85 ? 3.675 14.643 4.233 1.00 92.12 85 GLY A C 1
ATOM 633 O O . GLY A 1 85 ? 4.635 15.055 4.878 1.00 92.12 85 GLY A O 1
ATOM 634 N N . SER A 1 86 ? 2.848 13.714 4.714 1.00 97.44 86 SER A N 1
ATOM 635 C CA . SER A 1 86 ? 3.057 13.058 6.008 1.00 97.44 86 SER A CA 1
ATOM 636 C C . SER A 1 86 ? 3.667 11.669 5.822 1.00 97.44 86 SER A C 1
ATOM 638 O O . SER A 1 86 ? 2.991 10.751 5.353 1.00 97.44 86 SER A O 1
ATOM 640 N N . SER A 1 87 ? 4.925 11.516 6.244 1.00 98.00 87 SER A N 1
ATOM 641 C CA . SER A 1 87 ? 5.706 10.271 6.144 1.00 98.00 87 SER A CA 1
ATOM 642 C C . SER A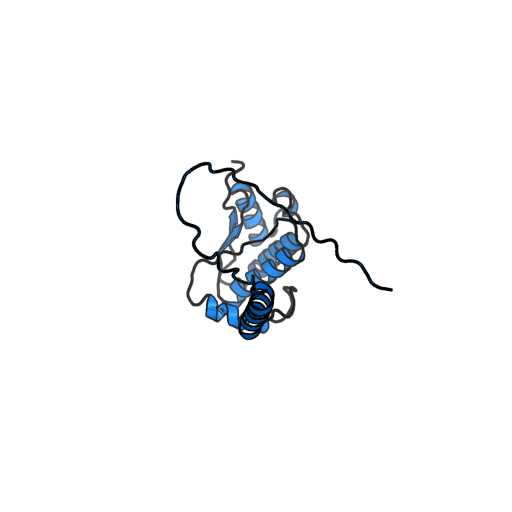 1 87 ? 4.961 9.062 6.720 1.00 98.00 87 SER A C 1
ATOM 644 O O . SER A 1 87 ? 4.845 8.014 6.079 1.00 98.00 87 SER A O 1
ATOM 646 N N . GLU A 1 88 ? 4.353 9.214 7.898 1.00 98.31 88 GLU A N 1
ATOM 647 C CA . GLU A 1 88 ? 3.645 8.130 8.575 1.00 98.31 88 GLU A CA 1
ATOM 648 C C . GLU A 1 88 ? 2.378 7.711 7.826 1.00 98.31 88 GLU A C 1
ATOM 650 O O . GLU A 1 88 ? 2.022 6.532 7.835 1.00 98.31 88 GLU A O 1
ATOM 655 N N . ILE A 1 89 ? 1.712 8.652 7.145 1.00 98.50 89 ILE A N 1
ATOM 656 C CA . ILE A 1 89 ? 0.531 8.355 6.329 1.00 98.50 89 ILE A CA 1
ATOM 657 C C . ILE A 1 89 ? 0.943 7.539 5.104 1.00 98.50 89 ILE A C 1
ATOM 659 O O . ILE A 1 89 ? 0.333 6.500 4.851 1.00 98.50 89 ILE A O 1
ATOM 663 N N . PHE A 1 90 ? 1.993 7.941 4.380 1.00 98.56 90 PHE A N 1
ATOM 664 C CA . PHE A 1 90 ? 2.484 7.179 3.226 1.00 98.56 90 PHE A CA 1
ATOM 665 C C . PHE A 1 90 ? 2.984 5.789 3.625 1.00 98.56 90 PHE A C 1
ATOM 667 O O . PHE A 1 90 ? 2.598 4.793 3.011 1.00 98.56 90 PHE A O 1
ATOM 674 N N . THR A 1 91 ? 3.753 5.696 4.709 1.00 98.69 91 THR A N 1
ATOM 675 C CA . THR A 1 91 ? 4.267 4.418 5.218 1.00 98.69 91 THR A CA 1
ATOM 676 C C . THR A 1 91 ? 3.130 3.492 5.664 1.00 98.69 91 THR A C 1
ATOM 678 O O . THR A 1 91 ? 3.105 2.310 5.309 1.00 98.69 91 THR A O 1
ATOM 681 N N . MET A 1 92 ? 2.126 4.021 6.373 1.00 98.81 92 MET A N 1
ATOM 682 C CA . MET A 1 92 ? 0.953 3.238 6.764 1.00 98.81 92 MET A CA 1
ATOM 683 C C . MET A 1 92 ? 0.122 2.811 5.547 1.00 98.81 92 MET A C 1
ATOM 685 O O . MET A 1 92 ? -0.333 1.669 5.491 1.00 98.81 92 MET A O 1
ATOM 689 N N . LYS A 1 93 ? -0.055 3.681 4.545 1.00 98.62 93 LYS A N 1
ATOM 690 C CA . LYS A 1 93 ? -0.736 3.327 3.290 1.00 98.62 93 LYS A CA 1
ATOM 691 C C . LYS A 1 93 ? 0.000 2.221 2.546 1.00 98.62 93 LYS A C 1
ATOM 693 O O . LYS A 1 93 ? -0.655 1.288 2.094 1.00 98.62 93 LYS A O 1
ATOM 698 N N . PHE A 1 94 ? 1.330 2.254 2.491 1.00 98.81 94 PHE A N 1
ATOM 699 C CA . PHE A 1 94 ? 2.110 1.145 1.947 1.00 98.81 94 PHE A CA 1
ATOM 700 C C . PHE A 1 94 ? 1.819 -0.154 2.716 1.00 98.81 94 PHE A C 1
ATOM 702 O O . PHE A 1 94 ? 1.458 -1.169 2.114 1.00 98.81 94 PHE A O 1
ATOM 709 N N . ARG A 1 95 ? 1.861 -0.134 4.051 1.00 98.88 95 ARG A N 1
ATOM 710 C CA . ARG A 1 95 ? 1.503 -1.303 4.870 1.00 98.88 95 ARG A CA 1
ATOM 711 C C . ARG A 1 95 ? 0.093 -1.831 4.561 1.00 98.88 95 ARG A C 1
ATOM 713 O O . ARG A 1 95 ? -0.082 -3.045 4.457 1.00 98.88 95 ARG A O 1
ATOM 720 N N . LEU A 1 96 ? -0.890 -0.947 4.372 1.00 98.88 96 LEU A N 1
ATOM 721 C CA . LEU A 1 96 ? -2.255 -1.316 3.977 1.00 98.88 96 LEU A CA 1
ATOM 722 C C . LEU A 1 96 ? -2.309 -1.924 2.573 1.00 98.88 96 LEU A C 1
ATOM 724 O O . LEU A 1 96 ? -2.905 -2.983 2.404 1.00 98.88 96 LEU A O 1
ATOM 728 N N . VAL A 1 97 ? -1.666 -1.308 1.579 1.00 98.88 97 VAL A N 1
ATOM 729 C CA . VAL A 1 97 ? -1.600 -1.827 0.202 1.00 98.88 97 VAL A CA 1
ATOM 730 C C . VAL A 1 97 ? -1.002 -3.228 0.193 1.00 98.88 97 VAL A C 1
ATOM 732 O O . VAL A 1 97 ? -1.582 -4.142 -0.389 1.00 98.88 97 VAL A O 1
ATOM 735 N N . LYS A 1 98 ? 0.106 -3.428 0.910 1.00 98.81 98 LYS A N 1
ATOM 736 C CA . LYS A 1 98 ? 0.749 -4.735 1.030 1.00 98.81 98 LYS A CA 1
ATOM 737 C C . LYS A 1 98 ? -0.192 -5.779 1.629 1.00 98.81 98 LYS A C 1
ATOM 739 O O . LYS A 1 98 ? -0.314 -6.859 1.064 1.00 98.81 98 LYS A O 1
ATOM 744 N N . TYR A 1 99 ? -0.913 -5.437 2.699 1.00 98.81 99 TYR A N 1
ATOM 745 C CA . TYR A 1 99 ? -1.928 -6.310 3.296 1.00 98.81 99 TYR A CA 1
ATOM 746 C C . TYR A 1 99 ? -3.061 -6.661 2.320 1.00 98.81 99 TYR A C 1
ATOM 748 O O . TYR A 1 99 ? -3.437 -7.825 2.201 1.00 98.81 99 TYR A O 1
ATOM 756 N N . LEU A 1 100 ? -3.599 -5.677 1.595 1.00 98.88 100 LEU A N 1
ATOM 757 C CA . LEU A 1 100 ? -4.682 -5.895 0.632 1.00 98.88 100 LEU A CA 1
ATOM 758 C C . LEU A 1 100 ? -4.248 -6.810 -0.517 1.00 98.88 100 LEU A C 1
ATOM 760 O O . LEU A 1 100 ? -5.002 -7.693 -0.928 1.00 98.88 100 LEU A O 1
ATOM 764 N N . VAL A 1 101 ? -3.025 -6.640 -1.011 1.00 98.69 101 VAL A N 1
ATOM 765 C CA . VAL A 1 101 ? -2.474 -7.494 -2.064 1.00 98.69 101 VAL A CA 1
ATOM 766 C C . VAL A 1 101 ? -2.248 -8.914 -1.544 1.00 98.69 101 VAL A C 1
ATOM 768 O O . VAL A 1 101 ? -2.758 -9.866 -2.135 1.00 98.69 101 VAL A O 1
ATOM 771 N N . THR A 1 102 ? -1.521 -9.084 -0.433 1.00 98.31 102 THR A N 1
ATOM 772 C CA . THR A 1 102 ? -1.079 -10.419 0.006 1.00 98.31 102 THR A CA 1
ATOM 773 C C . THR A 1 102 ? -2.173 -11.222 0.704 1.00 98.31 102 THR A C 1
ATOM 775 O O . THR A 1 102 ? -2.249 -12.432 0.516 1.00 98.31 102 THR A O 1
ATOM 778 N N . GLU A 1 103 ? -3.045 -10.574 1.483 1.00 98.31 103 GLU A N 1
ATOM 779 C CA . GLU A 1 103 ? -4.043 -11.260 2.318 1.00 98.31 103 GLU A CA 1
ATOM 780 C C . GLU A 1 103 ? -5.458 -11.236 1.735 1.00 98.31 103 GLU A C 1
ATOM 782 O O . GLU A 1 103 ? -6.330 -11.991 2.190 1.00 98.31 103 GLU A O 1
ATOM 787 N N . MET A 1 104 ? -5.721 -10.341 0.778 1.00 98.31 104 MET A N 1
ATOM 788 C CA . MET A 1 104 ? -7.062 -10.115 0.228 1.00 98.31 104 MET A CA 1
ATOM 789 C C . MET A 1 104 ? -7.134 -10.199 -1.301 1.00 98.31 104 MET A C 1
ATOM 791 O O . MET A 1 104 ? -8.235 -10.179 -1.843 1.00 98.31 104 MET A O 1
ATOM 795 N N . GLY A 1 105 ? -6.003 -10.368 -1.993 1.00 98.12 105 GLY A N 1
ATOM 796 C CA . GLY A 1 105 ? -5.974 -10.638 -3.431 1.00 98.12 105 GLY A CA 1
ATOM 797 C C . GLY A 1 105 ? -6.305 -9.436 -4.316 1.00 98.12 105 GLY A C 1
ATOM 798 O O . GLY A 1 105 ? -6.711 -9.631 -5.461 1.00 98.12 105 GLY A O 1
ATOM 799 N N . PHE A 1 106 ? -6.143 -8.206 -3.819 1.00 98.81 106 PHE A N 1
ATOM 800 C CA . PHE A 1 106 ? -6.231 -7.013 -4.663 1.00 98.81 106 PHE A CA 1
ATOM 801 C C . PHE A 1 106 ? -5.049 -6.965 -5.638 1.00 98.81 106 PHE A C 1
ATOM 803 O O . PHE A 1 106 ? -3.907 -7.193 -5.250 1.00 98.81 106 PHE A O 1
ATOM 810 N N . THR A 1 107 ? -5.315 -6.651 -6.908 1.00 98.62 107 THR A N 1
ATOM 811 C CA . THR A 1 107 ? -4.300 -6.688 -7.980 1.00 98.62 107 THR A CA 1
ATOM 812 C C . THR A 1 107 ? -4.147 -5.379 -8.741 1.00 98.62 107 THR A C 1
ATOM 814 O O . THR A 1 107 ? -3.220 -5.241 -9.528 1.00 98.62 107 THR A O 1
ATOM 817 N N . ASN A 1 108 ? -5.044 -4.415 -8.556 1.00 98.81 108 ASN A N 1
ATOM 818 C CA . ASN A 1 108 ? -5.013 -3.146 -9.274 1.00 98.81 108 ASN A CA 1
ATOM 819 C C . ASN A 1 108 ? -4.732 -2.029 -8.277 1.00 98.81 108 ASN A C 1
ATOM 821 O O . ASN A 1 108 ? -5.548 -1.764 -7.397 1.00 98.81 108 ASN A O 1
ATOM 825 N N . PHE A 1 109 ? -3.568 -1.399 -8.411 1.00 98.81 109 PHE A N 1
ATOM 826 C CA . PHE A 1 109 ? -3.194 -0.225 -7.644 1.00 98.81 109 PHE A CA 1
ATOM 827 C C . PHE A 1 109 ? -3.414 1.019 -8.500 1.00 98.81 109 PHE A C 1
ATOM 829 O O . PHE A 1 109 ? -2.728 1.238 -9.4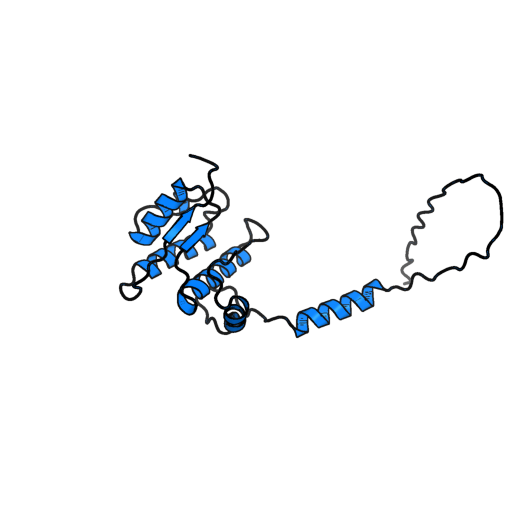97 1.00 98.81 109 PHE A O 1
ATOM 836 N N . THR A 1 110 ? -4.404 1.813 -8.114 1.00 98.38 110 THR A N 1
ATOM 837 C CA . THR A 1 110 ? -4.758 3.063 -8.781 1.00 98.38 110 THR A CA 1
ATOM 838 C C . THR A 1 110 ? -4.277 4.241 -7.941 1.00 98.38 110 THR A C 1
ATOM 840 O O . THR A 1 110 ? -4.627 4.320 -6.761 1.00 98.38 110 THR A O 1
ATOM 843 N N . MET A 1 111 ? -3.511 5.154 -8.531 1.00 98.00 111 MET A N 1
ATOM 844 C CA . MET A 1 111 ? -2.943 6.315 -7.842 1.00 98.00 111 MET A CA 1
ATOM 845 C C . MET A 1 111 ? -3.442 7.621 -8.464 1.00 98.00 111 MET A C 1
ATOM 847 O O . MET A 1 111 ? -3.704 7.673 -9.666 1.00 98.00 111 MET A O 1
ATOM 851 N N . GLU A 1 112 ? -3.555 8.671 -7.647 1.00 96.69 112 GLU A N 1
ATOM 852 C CA . GLU A 1 112 ? -3.814 10.056 -8.073 1.00 96.69 112 GLU A CA 1
ATOM 853 C C . GLU A 1 112 ? -2.576 10.646 -8.777 1.00 96.69 112 GLU A C 1
ATOM 855 O O . GLU A 1 112 ? -1.919 11.578 -8.326 1.00 96.69 112 GLU A O 1
ATOM 860 N N . GLU A 1 113 ? -2.210 10.021 -9.884 1.00 96.44 113 GLU A N 1
ATOM 861 C CA . GLU A 1 113 ? -1.064 10.338 -10.721 1.00 96.44 113 GLU A CA 1
ATOM 862 C C . GLU A 1 113 ? -1.530 10.350 -12.178 1.00 96.44 113 GLU A C 1
ATOM 864 O O . GLU A 1 113 ? -2.482 9.647 -12.529 1.00 96.44 113 GLU A O 1
ATOM 869 N N . ASP A 1 114 ? -0.872 11.145 -13.017 1.00 96.94 114 ASP A N 1
ATOM 870 C CA . ASP A 1 114 ? -1.203 11.279 -14.429 1.00 96.94 114 ASP A CA 1
ATOM 871 C C . ASP A 1 114 ? -1.148 9.921 -15.135 1.00 96.94 114 ASP A C 1
ATOM 873 O O . ASP A 1 114 ? -0.243 9.109 -14.912 1.00 96.94 114 ASP A O 1
ATOM 877 N N . TRP A 1 115 ? -2.102 9.676 -16.033 1.00 97.44 115 TRP A N 1
ATOM 878 C CA . TRP A 1 115 ? -2.216 8.425 -16.783 1.00 97.44 115 TRP A CA 1
ATOM 879 C C . TRP A 1 115 ? -0.889 8.022 -17.442 1.00 97.44 115 TRP A C 1
ATOM 881 O O . TRP A 1 115 ? -0.446 6.879 -17.312 1.00 97.44 115 TRP A O 1
ATOM 891 N N . GLY A 1 116 ? -0.210 8.972 -18.099 1.00 96.75 116 GLY A N 1
ATOM 892 C CA . GLY A 1 116 ? 1.076 8.740 -18.763 1.00 96.75 116 GLY A CA 1
ATOM 893 C C . GLY A 1 116 ? 2.201 8.336 -17.802 1.00 96.75 116 GLY A C 1
ATOM 894 O O . GLY A 1 116 ? 3.002 7.454 -18.121 1.00 96.75 116 GLY A O 1
ATOM 895 N N . ASN A 1 117 ? 2.233 8.918 -16.604 1.00 97.50 117 ASN A N 1
ATOM 896 C CA . ASN A 1 117 ? 3.154 8.526 -15.537 1.00 97.50 117 ASN A CA 1
ATOM 897 C C . ASN A 1 117 ? 2.816 7.127 -15.007 1.00 97.50 117 ASN A C 1
ATOM 899 O O . ASN A 1 117 ? 3.709 6.296 -14.832 1.00 97.50 117 ASN A O 1
ATOM 903 N N . GLY A 1 118 ? 1.523 6.823 -14.869 1.00 98.19 118 GLY A N 1
ATOM 904 C CA . GLY A 1 118 ? 1.020 5.493 -14.541 1.00 98.19 118 GLY A CA 1
ATOM 905 C C . GLY A 1 118 ? 1.499 4.405 -15.506 1.00 98.19 118 GLY A C 1
ATOM 906 O O . GLY A 1 118 ? 1.874 3.326 -15.054 1.00 98.19 118 GLY A O 1
ATOM 907 N N . LEU A 1 119 ? 1.573 4.685 -16.814 1.00 98.38 119 LEU A N 1
ATOM 908 C CA . LEU A 1 119 ? 2.121 3.743 -17.802 1.00 98.38 119 LEU A CA 1
ATOM 909 C C . LEU A 1 119 ? 3.598 3.412 -17.527 1.00 98.38 119 LEU A C 1
ATOM 911 O O . LEU A 1 119 ? 3.974 2.239 -17.532 1.00 98.38 119 LEU A O 1
ATOM 915 N N . LYS A 1 120 ? 4.424 4.430 -17.247 1.00 98.50 120 LYS A N 1
AT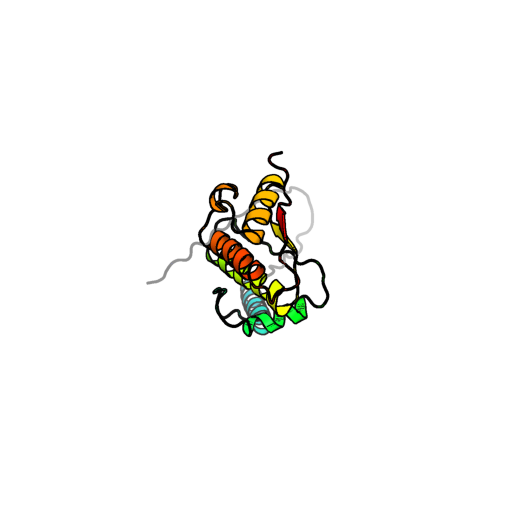OM 916 C CA . LYS A 1 120 ? 5.858 4.260 -16.943 1.00 98.50 120 LYS A CA 1
ATOM 917 C C . LYS A 1 120 ? 6.074 3.536 -15.614 1.00 98.50 120 LYS A C 1
ATOM 919 O O . LYS A 1 120 ? 6.924 2.654 -15.520 1.00 98.50 120 LYS A O 1
ATOM 924 N N . LEU A 1 121 ? 5.279 3.871 -14.598 1.00 98.75 121 LEU A N 1
ATOM 925 C CA . LEU A 1 121 ? 5.298 3.196 -13.299 1.00 98.75 121 LEU A CA 1
ATOM 926 C C . LEU A 1 121 ? 4.850 1.737 -13.419 1.00 98.75 121 LEU A C 1
ATOM 928 O O . LEU A 1 121 ? 5.454 0.863 -12.799 1.00 98.75 121 LEU A O 1
ATOM 932 N N . ASN A 1 122 ? 3.859 1.446 -14.266 1.00 98.88 122 ASN A N 1
ATOM 933 C CA . ASN A 1 122 ? 3.467 0.071 -14.548 1.00 98.88 122 ASN A CA 1
ATOM 934 C C . ASN A 1 122 ? 4.599 -0.699 -15.242 1.00 98.88 122 ASN A C 1
ATOM 936 O O . ASN A 1 122 ? 4.916 -1.810 -14.832 1.00 98.88 122 ASN A O 1
ATOM 940 N N . GLU A 1 123 ? 5.263 -0.113 -16.244 1.00 98.81 123 GLU A N 1
ATOM 941 C CA . GLU A 1 123 ? 6.442 -0.730 -16.871 1.00 98.81 123 GLU A CA 1
ATOM 942 C C . GLU A 1 123 ? 7.546 -1.011 -15.841 1.00 98.81 123 GLU A C 1
ATOM 944 O O . GLU A 1 123 ? 8.107 -2.114 -15.828 1.00 98.81 123 GLU A O 1
ATOM 949 N N . TYR A 1 124 ? 7.804 -0.063 -14.933 1.00 98.88 124 TYR A N 1
ATOM 950 C CA . TYR A 1 124 ? 8.775 -0.225 -13.856 1.00 98.88 124 TYR A CA 1
ATOM 951 C C . TYR A 1 124 ? 8.435 -1.415 -12.953 1.00 98.88 124 TYR A C 1
ATOM 953 O O . TYR A 1 124 ? 9.285 -2.281 -12.759 1.00 98.88 124 TYR A O 1
ATOM 961 N N . ILE A 1 125 ? 7.202 -1.529 -12.447 1.00 98.81 125 ILE A N 1
ATOM 962 C CA . ILE A 1 125 ? 6.850 -2.646 -11.552 1.00 98.81 125 ILE A CA 1
ATOM 963 C C . ILE A 1 125 ? 6.752 -3.997 -12.273 1.00 98.81 125 ILE A C 1
ATOM 965 O O . ILE A 1 125 ? 6.703 -5.033 -11.619 1.00 98.81 125 ILE A O 1
ATOM 969 N N . GLN A 1 126 ? 6.693 -4.012 -13.605 1.00 98.75 126 GLN A N 1
ATOM 970 C CA . GLN A 1 126 ? 6.595 -5.244 -14.392 1.00 98.75 126 GLN A CA 1
ATOM 971 C C . GLN A 1 126 ? 7.958 -5.747 -14.876 1.00 98.75 126 GLN A C 1
ATOM 973 O O . GLN A 1 126 ? 8.152 -6.950 -15.033 1.00 98.75 126 GLN A O 1
ATOM 978 N N . THR A 1 127 ? 8.893 -4.833 -15.140 1.00 98.56 127 THR A N 1
ATOM 979 C CA . THR A 1 127 ? 10.167 -5.145 -15.814 1.00 98.56 127 THR A CA 1
ATOM 980 C C . THR A 1 127 ? 11.404 -4.644 -15.072 1.00 98.56 127 THR A C 1
ATOM 982 O O . THR A 1 127 ? 12.518 -5.046 -15.398 1.00 98.56 127 THR A O 1
ATOM 985 N N . GLY A 1 128 ? 11.233 -3.754 -14.094 1.00 98.25 128 GLY A N 1
ATOM 986 C CA . GLY A 1 128 ? 12.316 -3.048 -13.409 1.00 98.25 128 GLY A CA 1
ATOM 987 C C . GLY A 1 128 ? 12.960 -1.923 -14.224 1.00 98.25 128 GLY A C 1
ATOM 988 O O . GLY A 1 128 ? 13.948 -1.346 -13.776 1.00 98.25 128 GLY A O 1
ATOM 989 N N . LYS A 1 129 ? 12.443 -1.604 -15.418 1.00 98.50 129 LYS A N 1
ATOM 990 C CA . LYS A 1 129 ? 13.004 -0.569 -16.292 1.00 98.50 129 LYS A CA 1
ATOM 991 C C . LYS A 1 129 ? 12.544 0.833 -15.881 1.00 98.50 129 LYS A C 1
ATOM 993 O O . LYS A 1 129 ? 11.360 1.069 -15.669 1.00 98.50 129 LYS A O 1
ATOM 998 N N . GLY A 1 130 ? 13.488 1.775 -15.856 1.00 97.50 130 GLY A N 1
ATOM 999 C CA . GLY A 1 130 ? 13.236 3.189 -15.562 1.00 97.50 130 GLY A CA 1
ATOM 1000 C C . GLY A 1 130 ? 13.550 3.592 -14.120 1.00 97.50 130 GLY A C 1
ATOM 1001 O O . GLY A 1 130 ? 14.000 2.775 -13.319 1.00 97.50 130 GLY A O 1
ATOM 1002 N N . ASN A 1 131 ? 13.323 4.868 -13.802 1.00 97.75 131 ASN A N 1
ATOM 1003 C CA . ASN A 1 131 ? 13.536 5.443 -12.476 1.00 97.75 131 ASN A CA 1
ATOM 1004 C C . ASN A 1 131 ? 12.210 6.019 -11.941 1.00 97.75 131 ASN A C 1
ATOM 1006 O O . ASN A 1 131 ? 11.768 7.058 -12.432 1.00 97.75 131 ASN A O 1
ATOM 1010 N N . PRO A 1 132 ? 11.573 5.403 -10.929 1.00 97.44 132 PRO A N 1
ATOM 1011 C CA . PRO A 1 132 ? 10.261 5.834 -10.450 1.00 97.44 132 PRO A CA 1
ATOM 1012 C C . PRO A 1 132 ? 10.256 7.263 -9.888 1.00 97.44 132 PRO A C 1
ATOM 1014 O O . PRO A 1 132 ? 9.224 7.925 -9.954 1.00 97.44 132 PRO A O 1
ATOM 1017 N N . ARG A 1 133 ? 11.396 7.790 -9.413 1.00 97.44 133 ARG A N 1
ATOM 1018 C CA . ARG A 1 133 ? 11.483 9.190 -8.953 1.00 97.44 133 ARG A CA 1
ATOM 1019 C C . ARG A 1 133 ? 11.281 10.209 -10.072 1.00 97.44 133 ARG A C 1
ATOM 1021 O O . ARG A 1 133 ? 10.863 11.323 -9.789 1.00 97.44 133 ARG A O 1
ATOM 1028 N N . GLU A 1 134 ? 11.569 9.839 -11.317 1.00 97.06 134 GLU A N 1
ATOM 1029 C CA . GLU A 1 134 ? 11.382 10.704 -12.489 1.00 97.06 134 GLU A CA 1
ATOM 1030 C C . GLU A 1 134 ? 9.954 10.641 -13.043 1.00 97.06 134 GLU A C 1
ATOM 1032 O O . GLU A 1 134 ? 9.588 11.444 -13.899 1.00 97.06 134 GLU A O 1
ATOM 1037 N N . PHE A 1 135 ? 9.155 9.669 -12.598 1.00 95.75 135 PHE A N 1
ATOM 1038 C CA . PHE A 1 135 ? 7.803 9.439 -13.108 1.00 95.75 135 PHE A CA 1
ATOM 1039 C C . PHE A 1 135 ? 6.722 10.003 -12.191 1.00 95.75 135 PHE A C 1
ATOM 1041 O O . PHE A 1 135 ? 5.573 10.056 -12.601 1.00 95.75 135 PHE A O 1
ATOM 1048 N N . LEU A 1 136 ? 7.060 10.380 -10.960 1.00 95.12 136 LEU A N 1
ATOM 1049 C CA . LEU A 1 136 ? 6.104 10.898 -9.987 1.00 95.12 136 LEU A CA 1
ATOM 1050 C C . LEU A 1 136 ? 6.058 12.425 -10.036 1.00 95.12 136 LEU A C 1
ATOM 1052 O O . LEU A 1 136 ? 7.095 13.091 -10.071 1.00 95.12 136 LEU A O 1
ATOM 1056 N N . ASN A 1 137 ? 4.850 12.975 -9.982 1.00 92.44 137 ASN A N 1
ATOM 1057 C CA . ASN A 1 137 ? 4.622 14.408 -9.863 1.00 92.44 137 ASN A CA 1
ATOM 1058 C C . ASN A 1 137 ? 5.078 14.950 -8.492 1.00 92.44 137 ASN A C 1
ATOM 1060 O O . ASN A 1 137 ? 5.268 14.203 -7.531 1.00 92.44 137 ASN A O 1
ATOM 1064 N N . LEU A 1 138 ? 5.266 16.274 -8.399 1.00 89.75 138 LEU A N 1
ATOM 1065 C CA . LEU A 1 138 ? 5.740 16.961 -7.187 1.00 89.75 138 LEU A CA 1
ATOM 1066 C C . LEU A 1 138 ? 4.988 16.487 -5.926 1.00 89.75 138 LEU A C 1
ATOM 1068 O O . LEU A 1 138 ? 3.779 16.292 -5.967 1.00 89.75 138 LEU A O 1
ATOM 1072 N N . LEU A 1 139 ? 5.713 16.375 -4.805 1.00 92.81 139 LEU A N 1
ATOM 1073 C CA . LEU A 1 139 ? 5.286 15.829 -3.501 1.00 92.81 139 LEU A CA 1
ATOM 1074 C C . LEU A 1 139 ? 5.242 14.298 -3.396 1.00 92.81 139 LEU A C 1
ATOM 1076 O O . LEU A 1 139 ? 5.352 13.794 -2.283 1.00 92.81 139 LEU A O 1
ATOM 1080 N N . TYR A 1 140 ? 5.165 13.559 -4.506 1.00 94.50 140 TYR A N 1
ATOM 1081 C CA . TYR A 1 140 ? 5.173 12.094 -4.490 1.00 94.50 140 TYR A CA 1
ATOM 1082 C C . TYR A 1 140 ? 6.516 11.364 -4.662 1.00 94.50 140 TYR A C 1
ATOM 1084 O O . TYR A 1 140 ? 6.560 10.206 -4.245 1.00 94.50 140 TYR A O 1
ATOM 1092 N N . PRO A 1 141 ? 7.632 11.936 -5.166 1.00 96.12 141 PRO A N 1
ATOM 1093 C CA . PRO A 1 141 ? 8.909 11.215 -5.242 1.00 96.12 141 PRO A CA 1
ATOM 1094 C C . PRO A 1 141 ? 9.621 11.125 -3.873 1.00 96.12 141 PRO A C 1
ATOM 1096 O O . PRO A 1 141 ? 10.813 11.426 -3.758 1.00 96.12 141 PRO A O 1
ATOM 1099 N N . THR A 1 142 ? 8.893 10.719 -2.829 1.00 98.25 142 THR A N 1
ATOM 1100 C CA . THR A 1 142 ? 9.389 10.515 -1.460 1.00 98.25 142 THR A CA 1
ATOM 1101 C C . THR A 1 142 ? 9.902 9.093 -1.257 1.00 98.25 142 THR A C 1
ATOM 1103 O O . THR A 1 142 ? 9.574 8.180 -2.015 1.00 98.25 142 THR A O 1
ATOM 1106 N N . ASP A 1 143 ? 10.695 8.877 -0.212 1.00 98.44 143 ASP A N 1
ATOM 1107 C CA . ASP A 1 143 ? 11.272 7.561 0.073 1.00 98.44 143 ASP A CA 1
ATOM 1108 C C . ASP A 1 143 ? 10.199 6.514 0.410 1.00 98.44 143 ASP A C 1
ATOM 1110 O O . ASP A 1 143 ? 10.320 5.356 0.017 1.00 98.44 143 ASP A O 1
ATOM 1114 N N . GLU A 1 144 ? 9.108 6.915 1.064 1.00 98.62 144 GLU A N 1
ATOM 1115 C CA . GLU A 1 144 ? 8.003 6.033 1.446 1.00 98.62 144 GLU A CA 1
ATOM 1116 C C . GLU A 1 144 ? 7.227 5.508 0.230 1.00 98.62 144 GLU A C 1
ATOM 1118 O O . GLU A 1 144 ? 6.908 4.318 0.155 1.00 98.62 144 GLU A O 1
ATOM 1123 N N . ILE A 1 145 ? 6.930 6.384 -0.737 1.00 98.56 145 ILE A N 1
ATOM 1124 C CA . ILE A 1 145 ? 6.213 6.012 -1.964 1.00 98.56 14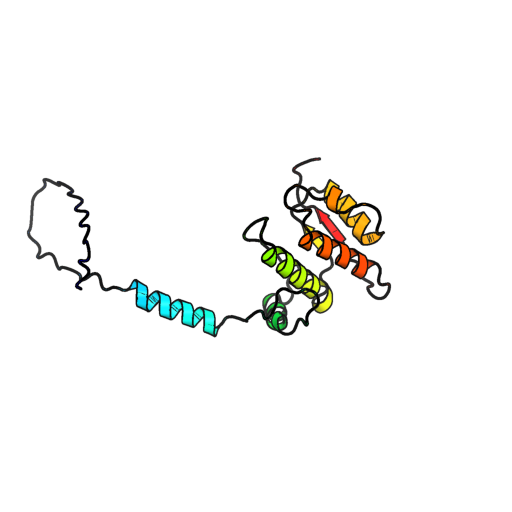5 ILE A CA 1
ATOM 1125 C C . ILE A 1 145 ? 7.123 5.187 -2.876 1.00 98.56 145 ILE A C 1
ATOM 1127 O O . ILE A 1 145 ? 6.684 4.176 -3.428 1.00 98.56 145 ILE A O 1
ATOM 1131 N N . ILE A 1 146 ? 8.401 5.559 -2.990 1.00 98.75 146 ILE A N 1
ATOM 1132 C CA . ILE A 1 146 ? 9.376 4.786 -3.764 1.00 98.75 146 ILE A CA 1
ATOM 1133 C C . ILE A 1 146 ? 9.544 3.383 -3.177 1.00 98.75 146 ILE A C 1
ATOM 1135 O O . ILE A 1 146 ? 9.461 2.417 -3.930 1.00 98.75 146 ILE A O 1
ATOM 1139 N N . ALA A 1 147 ? 9.651 3.243 -1.853 1.00 98.81 147 ALA A N 1
ATOM 1140 C CA . ALA A 1 147 ? 9.725 1.935 -1.201 1.00 98.81 147 ALA A CA 1
ATOM 1141 C C . ALA A 1 147 ? 8.489 1.061 -1.488 1.00 98.81 147 ALA A C 1
ATOM 1143 O O . ALA A 1 147 ? 8.608 -0.153 -1.671 1.00 98.81 147 ALA A O 1
ATOM 1144 N N . MET A 1 148 ? 7.296 1.662 -1.568 1.00 98.88 148 MET A N 1
ATOM 1145 C CA . MET A 1 148 ? 6.079 0.950 -1.965 1.00 98.88 148 MET A CA 1
ATOM 1146 C C . MET A 1 148 ? 6.145 0.466 -3.420 1.00 98.88 148 MET A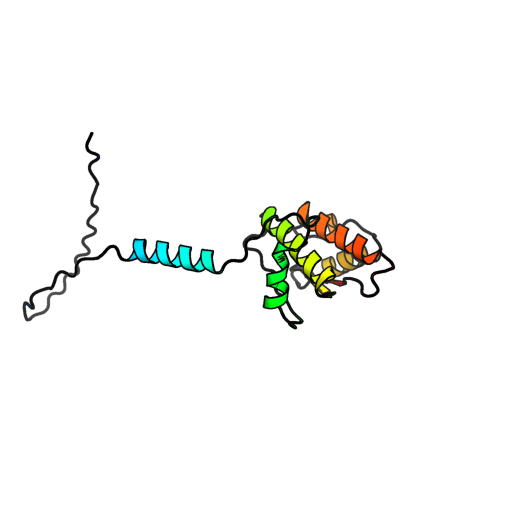 C 1
ATOM 1148 O O . MET A 1 148 ? 5.809 -0.686 -3.694 1.00 98.88 148 MET A O 1
ATOM 1152 N N . ILE A 1 149 ? 6.584 1.319 -4.349 1.00 98.88 149 ILE A N 1
ATOM 1153 C CA . ILE A 1 149 ? 6.702 0.990 -5.779 1.00 98.88 149 ILE A CA 1
ATOM 1154 C C . ILE A 1 149 ? 7.777 -0.085 -6.006 1.00 98.88 149 ILE A C 1
ATOM 1156 O O . ILE A 1 149 ? 7.565 -1.031 -6.765 1.00 98.88 149 ILE A O 1
ATOM 1160 N N . GLU A 1 150 ? 8.910 0.008 -5.311 1.00 98.88 1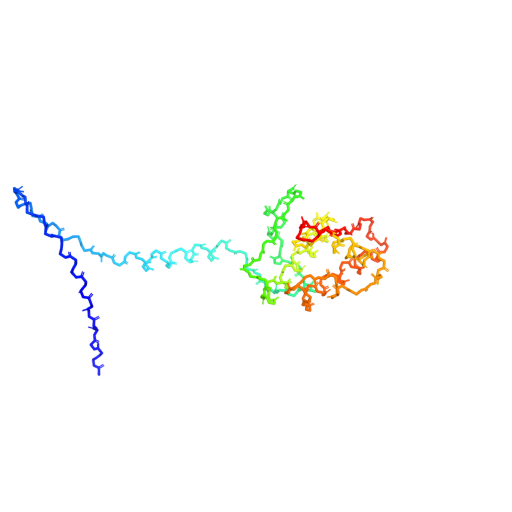50 GLU A N 1
ATOM 1161 C CA . GLU A 1 150 ? 9.960 -1.013 -5.326 1.00 98.88 150 GLU A CA 1
ATOM 1162 C C . GLU A 1 150 ? 9.445 -2.354 -4.803 1.00 98.88 150 GLU A C 1
ATOM 1164 O O . GLU A 1 150 ? 9.670 -3.388 -5.432 1.00 98.88 150 GLU A O 1
ATOM 1169 N N . TRP A 1 151 ? 8.666 -2.346 -3.719 1.00 98.88 151 TRP A N 1
ATOM 1170 C CA . TRP A 1 151 ? 8.027 -3.562 -3.228 1.00 98.88 151 TRP A CA 1
ATOM 1171 C C . TRP A 1 151 ? 7.032 -4.156 -4.237 1.00 98.88 151 TRP A C 1
ATOM 1173 O O . TRP A 1 151 ? 6.973 -5.378 -4.371 1.00 98.88 151 TRP A O 1
ATOM 1183 N N . MET A 1 152 ? 6.268 -3.337 -4.971 1.00 98.94 152 MET A N 1
ATOM 1184 C CA . MET A 1 152 ? 5.375 -3.837 -6.028 1.00 98.94 152 MET A CA 1
ATOM 1185 C C . MET A 1 152 ? 6.159 -4.526 -7.148 1.00 98.94 152 MET A C 1
ATOM 1187 O O . MET A 1 152 ? 5.748 -5.589 -7.617 1.00 98.94 152 MET A O 1
ATOM 1191 N N . LYS A 1 153 ? 7.303 -3.953 -7.544 1.00 98.88 153 LYS A N 1
ATOM 1192 C CA . LYS A 1 153 ? 8.233 -4.572 -8.497 1.00 98.88 153 LYS A CA 1
ATOM 1193 C C . LYS A 1 153 ? 8.727 -5.924 -7.976 1.00 98.88 153 LYS A C 1
ATOM 1195 O O . LYS A 1 153 ? 8.672 -6.910 -8.706 1.00 98.88 153 LYS A O 1
ATOM 1200 N N . ASP A 1 154 ? 9.149 -5.997 -6.716 1.00 98.81 154 ASP A N 1
ATOM 1201 C CA . ASP A 1 154 ? 9.639 -7.244 -6.116 1.00 98.81 154 ASP A CA 1
ATOM 1202 C C . ASP A 1 154 ? 8.529 -8.304 -6.001 1.00 98.81 154 ASP A C 1
ATOM 1204 O O . ASP A 1 154 ? 8.745 -9.471 -6.330 1.00 98.81 154 ASP A O 1
ATOM 1208 N N . TYR A 1 155 ? 7.312 -7.902 -5.613 1.00 98.81 155 TYR A N 1
ATOM 1209 C CA . TYR A 1 155 ? 6.135 -8.776 -5.602 1.00 98.81 155 TYR A CA 1
ATOM 1210 C C . TYR A 1 155 ? 5.851 -9.347 -6.997 1.00 98.81 155 TYR A C 1
ATOM 1212 O O . TYR A 1 155 ? 5.572 -10.539 -7.142 1.00 98.81 155 TYR A O 1
ATOM 1220 N N . ASN A 1 156 ? 5.950 -8.514 -8.034 1.00 98.81 156 ASN A N 1
ATOM 1221 C CA . ASN A 1 156 ? 5.720 -8.934 -9.409 1.00 98.81 156 ASN A CA 1
ATOM 1222 C C . ASN A 1 156 ? 6.853 -9.788 -9.991 1.00 98.81 156 ASN A C 1
ATOM 1224 O O . ASN A 1 156 ? 6.592 -10.633 -10.848 1.00 98.81 156 ASN A O 1
ATOM 1228 N N . ALA A 1 157 ? 8.091 -9.595 -9.543 1.00 98.69 157 ALA A N 1
ATOM 1229 C CA . ALA A 1 157 ? 9.234 -10.385 -9.986 1.00 98.69 157 ALA A CA 1
ATOM 1230 C C . ALA A 1 157 ? 9.190 -11.831 -9.461 1.00 98.69 157 ALA A C 1
ATOM 1232 O O . ALA A 1 157 ? 9.752 -12.729 -10.090 1.00 98.69 157 ALA A O 1
ATOM 1233 N N . ASP A 1 158 ? 8.504 -12.080 -8.342 1.00 98.50 158 ASP A N 1
ATOM 1234 C CA . ASP A 1 158 ? 8.345 -13.425 -7.796 1.00 98.50 158 ASP A CA 1
ATOM 1235 C C . ASP A 1 158 ? 7.462 -14.307 -8.719 1.00 98.50 158 ASP A C 1
ATOM 1237 O O . ASP A 1 158 ? 6.268 -14.037 -8.916 1.00 98.50 158 ASP A O 1
ATOM 1241 N N . PRO A 1 159 ? 8.003 -15.410 -9.280 1.00 97.50 159 PRO A N 1
ATOM 1242 C CA . PRO A 1 159 ? 7.258 -16.307 -10.164 1.00 97.50 159 PRO A CA 1
ATOM 1243 C C . PRO A 1 159 ? 6.125 -17.076 -9.459 1.00 97.50 159 PRO A C 1
ATOM 1245 O O . PRO A 1 159 ? 5.265 -17.661 -10.138 1.00 97.50 159 PRO A O 1
ATOM 1248 N N . SER A 1 160 ? 6.104 -17.110 -8.123 1.00 98.06 160 SER A N 1
ATOM 1249 C CA . SER A 1 160 ? 5.032 -17.714 -7.328 1.00 98.06 160 SER A CA 1
ATOM 1250 C C . SER A 1 160 ? 3.730 -16.909 -7.427 1.00 98.06 160 SER A C 1
ATOM 1252 O O . SER A 1 160 ? 2.647 -17.495 -7.538 1.00 98.06 160 SER A O 1
ATOM 1254 N N . ASN A 1 161 ? 3.829 -15.581 -7.537 1.00 98.00 161 ASN A N 1
ATOM 1255 C CA . ASN A 1 161 ? 2.689 -14.676 -7.634 1.00 98.00 161 ASN A CA 1
ATOM 1256 C C . ASN A 1 161 ? 2.089 -14.726 -9.040 1.00 98.00 161 ASN A C 1
ATOM 1258 O O . ASN A 1 161 ? 2.536 -14.048 -9.959 1.00 98.00 161 ASN A O 1
ATOM 1262 N N . LYS A 1 162 ? 1.063 -15.553 -9.265 1.00 95.06 162 LYS A N 1
ATOM 1263 C CA . LYS A 1 162 ? 0.470 -15.727 -10.611 1.00 95.06 162 LYS A CA 1
ATOM 1264 C C . LYS A 1 162 ? -0.300 -14.503 -11.100 1.00 95.06 162 LYS A C 1
ATOM 1266 O O . LYS A 1 162 ? -0.334 -14.247 -12.302 1.00 95.06 162 LYS A O 1
ATOM 1271 N N . LYS A 1 163 ? -0.898 -13.746 -10.182 1.00 96.88 163 LYS A N 1
ATOM 1272 C CA . LYS A 1 163 ? -1.573 -12.480 -10.466 1.00 96.88 163 LYS A CA 1
ATOM 1273 C C . LYS A 1 163 ? -0.628 -11.344 -10.093 1.00 96.88 163 LYS A C 1
ATOM 1275 O O . LYS A 1 163 ? -0.222 -11.240 -8.943 1.00 96.88 163 LYS A O 1
ATOM 1280 N N . LYS A 1 164 ? -0.250 -10.547 -11.087 1.00 98.31 164 LYS A N 1
ATOM 1281 C CA . LYS A 1 164 ? 0.666 -9.418 -10.927 1.00 98.31 164 LYS A CA 1
ATOM 1282 C C . LYS A 1 164 ? -0.115 -8.153 -10.592 1.00 98.31 164 LYS A C 1
ATOM 1284 O O . LYS A 1 164 ? -1.213 -7.964 -11.121 1.00 98.31 164 LYS A O 1
ATOM 1289 N N . ILE A 1 165 ? 0.462 -7.293 -9.761 1.00 98.88 165 ILE A N 1
ATOM 1290 C CA . ILE A 1 165 ? -0.042 -5.944 -9.512 1.00 98.88 165 ILE A CA 1
ATOM 1291 C C . ILE A 1 165 ? 0.020 -5.159 -10.824 1.00 98.88 165 ILE A C 1
ATOM 1293 O O . ILE A 1 165 ? 1.025 -5.213 -11.531 1.00 98.88 165 ILE A O 1
ATOM 1297 N N . GLN A 1 166 ? -1.057 -4.452 -11.150 1.00 98.88 166 GLN A N 1
ATOM 1298 C CA . GLN A 1 166 ? -1.097 -3.439 -12.201 1.00 98.88 166 GLN A CA 1
ATOM 1299 C C . GLN A 1 166 ? -1.097 -2.057 -11.558 1.00 98.88 166 GLN A C 1
ATOM 1301 O O . GLN A 1 166 ? -1.896 -1.815 -10.652 1.00 98.88 166 GLN A O 1
ATOM 1306 N N . PHE A 1 167 ? -0.241 -1.165 -12.044 1.00 98.81 167 PHE A N 1
ATOM 1307 C CA . PHE A 1 167 ? -0.230 0.244 -11.669 1.00 98.81 167 PHE A CA 1
ATOM 1308 C C . PHE A 1 167 ? -1.053 1.050 -12.678 1.00 98.81 167 PHE A C 1
ATOM 1310 O O . PHE A 1 167 ? -0.863 0.911 -13.886 1.00 98.81 167 PHE A O 1
ATOM 1317 N N . ILE A 1 168 ? -1.961 1.895 -12.193 1.00 98.75 168 ILE A N 1
ATOM 1318 C CA . ILE A 1 168 ? -2.803 2.760 -13.023 1.00 98.75 168 ILE A CA 1
ATOM 1319 C C . ILE A 1 168 ? -2.757 4.184 -12.461 1.00 98.75 168 ILE A C 1
ATOM 1321 O O . ILE A 1 168 ? -3.114 4.405 -11.305 1.00 98.75 168 ILE A O 1
ATOM 1325 N N . GLY A 1 169 ? -2.342 5.149 -13.282 1.00 98.06 169 GLY A N 1
ATOM 1326 C CA . GLY A 1 169 ? -2.543 6.571 -12.992 1.00 98.06 169 GLY A CA 1
ATOM 1327 C C . GLY A 1 169 ? -3.982 6.952 -13.332 1.00 98.06 169 GLY A C 1
ATOM 1328 O O . GLY A 1 169 ? -4.453 6.615 -14.416 1.00 98.06 169 GLY A O 1
ATOM 1329 N N . LEU A 1 170 ? -4.704 7.571 -12.402 1.00 97.00 170 LEU A N 1
ATOM 1330 C CA . LEU A 1 170 ? -6.106 7.958 -12.595 1.00 97.00 170 LEU A CA 1
ATOM 1331 C C . LEU A 1 170 ? -6.284 9.365 -13.162 1.00 97.00 170 LEU A C 1
ATOM 1333 O O . LEU A 1 170 ? -7.370 9.685 -13.642 1.00 97.00 170 LEU A O 1
ATOM 1337 N N . ASP A 1 171 ? -5.261 10.205 -13.056 1.00 95.94 171 ASP A N 1
ATOM 1338 C CA . ASP A 1 171 ? -5.381 11.629 -13.323 1.00 95.94 171 ASP A CA 1
ATOM 1339 C C . ASP A 1 171 ? -5.040 11.977 -14.779 1.00 95.94 171 ASP A C 1
ATOM 1341 O O . ASP A 1 171 ? -4.410 11.203 -15.504 1.00 95.94 171 ASP A O 1
ATOM 1345 N N . LEU A 1 172 ? -5.488 13.149 -15.217 1.00 94.25 172 LEU A N 1
ATOM 1346 C CA . LEU A 1 172 ? -5.321 13.663 -16.578 1.00 94.25 172 LEU A CA 1
ATOM 1347 C C . LEU A 1 172 ? -4.873 15.132 -16.541 1.00 94.25 172 LEU A C 1
ATOM 1349 O O . LEU A 1 172 ? -5.358 15.950 -17.326 1.00 94.25 172 LEU A O 1
ATOM 1353 N N . LYS A 1 173 ? -3.976 15.496 -15.611 1.00 88.62 173 LYS A N 1
ATOM 1354 C CA . LYS A 1 173 ? -3.481 16.881 -15.494 1.00 88.62 173 LYS A CA 1
ATOM 1355 C C . LYS A 1 173 ? -2.594 17.242 -16.673 1.00 88.62 173 LYS A C 1
ATOM 1357 O O . LYS A 1 173 ? -2.603 18.384 -17.129 1.00 88.62 173 LYS A O 1
ATOM 1362 N N . THR A 1 174 ? -1.840 16.264 -17.166 1.00 76.19 174 THR A N 1
ATOM 1363 C CA . THR A 1 174 ? -1.018 16.381 -18.366 1.00 76.19 174 THR A CA 1
ATOM 1364 C C . THR A 1 174 ? -1.279 15.188 -19.288 1.00 76.19 174 THR A C 1
ATOM 1366 O O . THR A 1 174 ? -1.308 14.041 -18.841 1.00 76.19 174 THR A O 1
ATOM 1369 N N . LEU A 1 175 ? -1.557 15.476 -20.565 1.00 56.16 175 LEU A N 1
ATOM 1370 C CA . LEU A 1 175 ? -1.721 14.484 -21.637 1.00 56.16 175 LEU A CA 1
ATOM 1371 C C . LEU A 1 175 ? -0.424 14.354 -22.434 1.00 56.16 175 LEU A C 1
ATOM 1373 O O . LEU A 1 175 ? 0.168 15.413 -22.747 1.00 56.16 175 LEU A O 1
#

Organism: Bacillus cereus (NCBI:txid1396)

InterPro domains:
  IPR007815 Erythromycin esterase [PF05139] (101-174)
  IPR007815 Erythromycin esterase [cd14728] (71-172)
  IPR052036 Hydrolase/Phosphoribosyltransferase-associated [PTHR31299] (4-174)

Radius of gyration: 26.9 Å; chains: 1; bounding box: 59×67×66 Å